Protein AF-A0ABD3TZC5-F1 (afdb_monomer)

Nearest PDB structures (foldseek):
  5cxl-assembly2_B  TM=4.821E-01  e=9.155E+00  Bordetella pertussis Tohama I
  3jx8-assembly2_D  TM=3.302E-01  e=1.690E+00  Parabacteroides distasonis ATCC 8503

Foldseek 3Di:
DDADADEDEDEDQEDEEE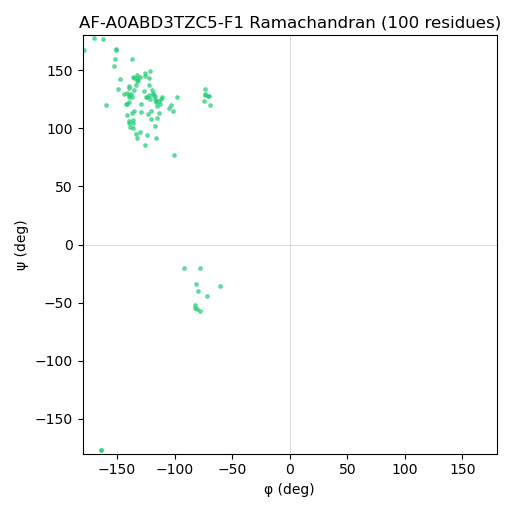DEHAHYAYEYEYQEYEYEYEYAYYHYEDEYQEYEYEYEYAYYAYDYEYAEYEYEYEYAHYAEEYEYPYYHYHYDYNYDHYDYDD

Mean predicted aligned error: 7.2 Å

Secondary structure (DSSP, 8-state):
-----EEEEEEEEEE---EE-SEEEEEEEEEEE---EE-SEEEEEEEEEEEE--EE-SEEEEEEEEEEEE--EE-SEEEEEEEESSEE--EE-SEEEEEEE-

Radius of gyration: 12.65 Å; Cα contacts (8 Å, |Δi|>4): 282; chains: 1; bounding box: 35×25×28 Å

Solvent-accessible surface area (backbone atoms only — not comparable to full-atom values): 5033 Å² total; per-residue (Å²): 132,87,69,50,79,45,78,46,78,50,77,42,70,61,51,75,54,79,48,75,37,40,38,37,41,38,39,40,45,26,50,33,41,42,38,44,38,40,33,41,36,38,40,38,39,39,40,31,49,34,44,41,36,42,38,37,30,43,37,38,42,38,40,40,41,31,51,32,44,39,36,42,39,38,31,45,39,38,40,39,40,37,39,45,83,40,79,48,65,58,73,49,62,82,42,81,49,79,46,79,50,125

Organism: Sinanodonta woodiana (NCBI:txid1069815)

Structure (mmCIF, N/CA/C/O backbone):
data_AF-A0ABD3TZC5-F1
#
_entry.id   AF-A0ABD3TZC5-F1
#
loop_
_atom_site.group_PDB
_atom_site.id
_atom_site.type_symbol
_atom_site.label_atom_id
_atom_site.label_alt_id
_atom_site.label_comp_id
_atom_site.label_asym_id
_atom_site.label_entity_id
_atom_site.label_seq_id
_atom_site.pdbx_PDB_ins_code
_atom_site.Cartn_x
_atom_site.Cartn_y
_atom_site.Cartn_z
_atom_site.occupancy
_atom_site.B_iso_or_equiv
_atom_site.auth_seq_id
_atom_site.auth_comp_id
_atom_site.auth_asym_id
_atom_site.auth_atom_id
_atom_site.pdbx_PDB_model_num
ATOM 1 N N . MET A 1 1 ? 24.035 4.205 -12.804 1.00 35.41 1 MET A N 1
ATOM 2 C CA . MET A 1 1 ? 22.812 3.703 -12.153 1.00 35.41 1 MET A CA 1
ATOM 3 C C . MET A 1 1 ? 23.188 3.415 -10.723 1.00 35.41 1 MET A C 1
ATOM 5 O O . MET A 1 1 ? 24.014 2.547 -10.498 1.00 35.41 1 MET A O 1
ATOM 9 N N . SER A 1 2 ? 22.725 4.238 -9.793 1.00 41.72 2 SER A N 1
ATOM 10 C CA . SER A 1 2 ? 22.987 4.056 -8.373 1.00 41.72 2 SER A CA 1
ATOM 11 C C . SER A 1 2 ? 21.740 3.415 -7.766 1.00 41.72 2 SER A C 1
ATOM 13 O O . SER A 1 2 ? 20.866 4.109 -7.255 1.00 41.72 2 SER A O 1
ATOM 15 N N . GLY A 1 3 ? 21.582 2.110 -7.988 1.00 51.53 3 GLY A N 1
ATOM 16 C CA . GLY A 1 3 ? 20.667 1.315 -7.179 1.00 51.53 3 GLY A CA 1
ATOM 17 C C . GLY A 1 3 ? 21.344 1.118 -5.833 1.00 51.53 3 GLY A C 1
ATOM 18 O O . GLY A 1 3 ? 22.504 0.713 -5.805 1.00 51.53 3 GLY A O 1
ATOM 19 N N . PHE A 1 4 ? 20.681 1.516 -4.758 1.00 67.31 4 PHE A N 1
ATOM 20 C CA . PHE A 1 4 ? 21.136 1.252 -3.402 1.00 67.31 4 PHE A CA 1
ATOM 21 C C . PHE A 1 4 ? 20.022 0.482 -2.716 1.00 67.31 4 PHE A C 1
ATOM 23 O O . PHE A 1 4 ? 18.858 0.874 -2.853 1.00 67.31 4 PHE A O 1
ATOM 30 N N . ASP A 1 5 ? 20.402 -0.543 -1.974 1.00 72.69 5 ASP A N 1
ATOM 31 C CA . ASP A 1 5 ? 19.505 -1.266 -1.087 1.00 72.69 5 ASP A CA 1
ATOM 32 C C . ASP A 1 5 ? 19.195 -0.338 0.085 1.00 72.69 5 ASP A C 1
ATOM 34 O O . ASP A 1 5 ? 20.100 0.262 0.683 1.00 72.69 5 ASP A O 1
ATOM 38 N N . LEU A 1 6 ? 17.910 -0.140 0.367 1.00 74.31 6 LEU A N 1
ATOM 39 C CA . LEU A 1 6 ? 17.479 0.750 1.436 1.00 74.31 6 LEU A CA 1
ATOM 40 C C . LEU A 1 6 ? 16.663 -0.026 2.459 1.00 74.31 6 LEU A C 1
ATOM 42 O O . LEU A 1 6 ? 15.493 -0.325 2.235 1.00 74.31 6 LEU A O 1
ATOM 46 N N . GLU A 1 7 ? 17.281 -0.230 3.618 1.00 81.38 7 GLU A N 1
ATOM 47 C CA . GLU A 1 7 ? 16.622 -0.729 4.816 1.00 81.38 7 GLU A CA 1
ATOM 48 C C . GLU A 1 7 ? 16.272 0.446 5.742 1.00 81.38 7 GLU A C 1
ATOM 50 O O . GLU A 1 7 ? 17.126 1.277 6.082 1.00 81.38 7 GLU A O 1
ATOM 55 N N . LEU A 1 8 ? 15.009 0.564 6.157 1.00 75.69 8 LEU A N 1
ATOM 56 C CA . LEU A 1 8 ? 14.596 1.627 7.077 1.00 75.69 8 LEU A CA 1
ATOM 57 C C . LEU A 1 8 ? 13.531 1.164 8.068 1.00 75.69 8 LEU A C 1
ATOM 59 O O . LEU A 1 8 ? 12.448 0.718 7.693 1.00 75.69 8 LEU A O 1
ATOM 63 N N . THR A 1 9 ? 13.782 1.436 9.348 1.00 80.31 9 THR A N 1
ATOM 64 C CA . THR A 1 9 ? 12.773 1.332 10.406 1.00 80.31 9 THR A CA 1
ATOM 65 C C . THR A 1 9 ? 12.416 2.719 10.931 1.00 80.31 9 THR A C 1
ATOM 67 O O . THR A 1 9 ? 13.293 3.488 11.326 1.00 80.31 9 THR A O 1
ATOM 70 N N . TYR A 1 10 ? 11.125 3.063 10.955 1.00 69.56 10 TYR A N 1
ATOM 71 C CA . TYR A 1 10 ? 10.656 4.367 11.439 1.00 69.56 10 TYR A CA 1
ATOM 72 C C . TYR A 1 10 ? 9.462 4.256 12.388 1.00 69.56 10 TYR A C 1
ATOM 74 O O . TYR A 1 10 ? 8.476 3.573 12.106 1.00 69.56 10 TYR A O 1
ATOM 82 N N . TRP A 1 11 ? 9.511 5.041 13.469 1.00 75.31 11 TRP A N 1
ATOM 83 C CA . TRP A 1 11 ? 8.404 5.228 14.407 1.00 75.31 11 TRP A CA 1
ATOM 84 C C . TRP A 1 11 ? 8.018 6.704 14.469 1.00 75.31 11 TRP A C 1
ATOM 86 O O . TRP A 1 11 ? 8.786 7.541 14.945 1.00 75.31 11 TRP A O 1
ATOM 96 N N . ASN A 1 12 ? 6.805 7.057 14.037 1.00 68.12 12 ASN A N 1
ATOM 97 C CA . ASN A 1 12 ? 6.305 8.425 14.185 1.00 68.12 12 ASN A CA 1
ATOM 98 C C . ASN A 1 12 ? 4.772 8.475 14.292 1.00 68.12 12 ASN A C 1
ATOM 100 O O . ASN A 1 12 ? 4.057 7.580 13.861 1.00 68.12 12 ASN A O 1
ATOM 104 N N . LYS A 1 13 ? 4.203 9.559 14.830 1.00 66.94 13 LYS A N 1
ATOM 105 C CA . LYS A 1 13 ? 2.744 9.768 14.807 1.00 66.94 13 LYS A CA 1
ATOM 106 C C . LYS A 1 13 ? 2.200 9.833 13.374 1.00 66.94 13 LYS A C 1
ATOM 108 O O . LYS A 1 13 ? 1.094 9.348 13.139 1.00 66.94 13 LYS A O 1
ATOM 113 N N . SER A 1 14 ? 2.959 10.416 12.448 1.00 68.31 14 SER A N 1
ATOM 114 C CA . SER A 1 14 ? 2.623 10.501 11.025 1.00 68.31 14 SER A CA 1
ATOM 115 C C . SER A 1 14 ? 3.894 10.455 10.181 1.00 68.31 14 SER A C 1
ATOM 117 O O . SER A 1 14 ? 4.894 11.053 10.577 1.00 68.31 14 SER A O 1
ATOM 119 N N . SER A 1 15 ? 3.861 9.787 9.027 1.00 68.00 15 SER A N 1
ATOM 120 C CA . SER A 1 15 ? 4.978 9.776 8.072 1.00 68.00 15 SER A CA 1
ATOM 121 C C . SER A 1 15 ? 4.526 10.112 6.651 1.00 68.00 15 SER A C 1
ATOM 123 O O . SER A 1 15 ? 3.434 9.730 6.212 1.00 68.00 15 SER A O 1
ATOM 125 N N . ARG A 1 16 ? 5.393 10.828 5.926 1.00 75.25 16 ARG A N 1
ATOM 126 C CA . ARG A 1 16 ? 5.300 11.016 4.479 1.00 75.25 16 ARG A CA 1
ATOM 127 C C . ARG A 1 16 ? 6.692 10.935 3.872 1.00 75.25 16 ARG A C 1
ATOM 129 O O . ARG A 1 16 ? 7.468 11.876 4.002 1.00 75.25 16 ARG A O 1
ATOM 136 N N . THR A 1 17 ? 6.964 9.833 3.192 1.00 68.12 17 THR A N 1
ATOM 137 C CA . THR A 1 17 ? 8.301 9.518 2.686 1.00 68.12 17 THR A CA 1
ATOM 138 C C . THR A 1 17 ? 8.161 8.942 1.281 1.00 68.12 17 THR A C 1
ATOM 140 O O . THR A 1 17 ? 7.714 7.812 1.141 1.00 68.12 17 THR A O 1
ATOM 143 N N . PRO A 1 18 ? 8.410 9.715 0.215 1.00 75.69 18 PRO A N 1
ATOM 144 C CA . PRO A 1 18 ? 8.540 9.138 -1.115 1.00 75.69 18 PRO A CA 1
ATOM 145 C C . PRO A 1 18 ? 9.881 8.405 -1.218 1.00 75.69 18 PRO A C 1
ATOM 147 O O . PRO A 1 18 ? 10.899 8.953 -0.794 1.00 75.69 18 PRO A O 1
ATOM 150 N N . MET A 1 19 ? 9.881 7.189 -1.759 1.00 76.38 19 MET A N 1
ATOM 151 C CA . MET A 1 19 ? 11.094 6.381 -1.920 1.00 76.38 19 MET A CA 1
ATOM 152 C C . MET A 1 19 ? 11.145 5.725 -3.294 1.00 76.38 19 MET A C 1
ATOM 154 O O . MET A 1 19 ? 10.114 5.319 -3.834 1.00 76.38 19 MET A O 1
ATOM 158 N N . SER A 1 20 ? 12.359 5.637 -3.835 1.00 77.19 20 SER A N 1
ATOM 159 C CA . SER A 1 20 ? 12.655 4.949 -5.086 1.00 77.19 20 SER A CA 1
ATOM 160 C C . SER A 1 20 ? 13.987 4.213 -4.984 1.00 77.19 20 SER A C 1
ATOM 162 O O . SER A 1 20 ? 14.972 4.841 -4.590 1.00 77.19 20 SER A O 1
ATOM 164 N N . GLY A 1 21 ? 14.028 2.937 -5.357 1.00 73.12 21 GLY A N 1
ATOM 165 C CA . GLY A 1 21 ? 15.218 2.084 -5.251 1.00 73.12 21 GLY A CA 1
ATOM 166 C C . GLY A 1 21 ? 15.109 0.840 -6.130 1.00 73.12 21 GLY A C 1
ATOM 167 O O . GLY A 1 21 ? 14.093 0.668 -6.797 1.00 73.12 21 GLY A O 1
ATOM 168 N N . PHE A 1 22 ? 16.159 0.019 -6.168 1.00 74.00 22 PHE A N 1
ATOM 169 C CA . PHE A 1 22 ? 16.046 -1.334 -6.726 1.00 74.00 22 PHE A CA 1
ATOM 170 C C . PHE A 1 22 ? 15.383 -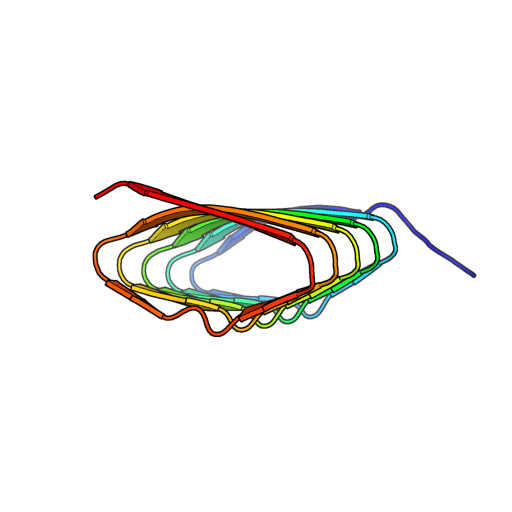2.224 -5.682 1.00 74.00 22 PHE A C 1
ATOM 172 O O . PHE A 1 22 ? 14.259 -2.643 -5.934 1.00 74.00 22 PHE A O 1
ATOM 179 N N . ASP A 1 23 ? 15.986 -2.290 -4.490 1.00 80.62 23 ASP A N 1
ATOM 180 C CA . ASP A 1 23 ? 15.523 -3.139 -3.394 1.00 80.62 23 ASP A CA 1
ATOM 181 C C . ASP A 1 23 ? 15.204 -2.276 -2.162 1.00 80.62 23 ASP A C 1
ATOM 183 O O . ASP A 1 23 ? 16.011 -1.448 -1.712 1.00 80.62 23 ASP A O 1
ATOM 187 N N . LEU A 1 24 ? 13.981 -2.402 -1.648 1.00 79.31 24 LEU A N 1
ATOM 188 C CA . LEU A 1 24 ? 13.461 -1.601 -0.539 1.00 79.31 24 LEU A CA 1
ATOM 189 C C . LEU A 1 24 ? 12.872 -2.505 0.539 1.00 79.31 24 LEU A C 1
ATOM 191 O O . LEU A 1 24 ? 11.806 -3.074 0.330 1.00 79.31 24 LEU A O 1
ATOM 195 N N . GLU A 1 25 ? 13.495 -2.529 1.717 1.00 83.75 25 GLU A N 1
ATOM 196 C CA . GLU A 1 25 ? 12.976 -3.225 2.898 1.00 83.75 25 GLU A CA 1
ATOM 197 C C . GLU A 1 25 ? 12.605 -2.200 3.978 1.00 83.75 25 GLU A C 1
ATOM 199 O O . GLU A 1 25 ? 13.452 -1.466 4.498 1.00 83.75 25 GLU A O 1
ATOM 204 N N . LEU A 1 26 ? 11.314 -2.059 4.298 1.00 77.50 26 LEU A N 1
ATOM 205 C CA . LEU A 1 26 ? 10.881 -1.002 5.218 1.00 77.50 26 LEU A CA 1
ATOM 206 C C . LEU A 1 26 ? 9.877 -1.480 6.258 1.00 77.50 26 LEU A C 1
ATOM 208 O O . LEU A 1 26 ? 8.823 -2.037 5.949 1.00 77.50 26 LEU A O 1
ATOM 212 N N . THR A 1 27 ? 10.149 -1.100 7.507 1.00 81.94 27 THR A N 1
ATOM 213 C CA . THR A 1 27 ? 9.256 -1.320 8.644 1.00 81.94 27 THR A CA 1
ATOM 214 C C . THR A 1 27 ? 8.770 0.007 9.225 1.00 81.94 27 THR A C 1
ATOM 216 O O . THR A 1 27 ? 9.548 0.866 9.650 1.00 81.94 27 THR A O 1
ATOM 219 N N . TYR A 1 28 ? 7.451 0.187 9.294 1.00 73.00 28 TYR A N 1
ATOM 220 C CA . TYR A 1 28 ? 6.834 1.418 9.791 1.00 73.00 28 TYR A CA 1
ATOM 221 C C . TYR A 1 28 ? 5.827 1.178 10.907 1.00 73.00 28 TYR A C 1
ATOM 223 O O . TYR A 1 28 ? 4.874 0.414 10.749 1.00 73.00 28 TYR A O 1
ATOM 231 N N . TRP A 1 29 ? 5.947 1.966 11.980 1.00 77.19 29 TRP A N 1
ATOM 232 C CA . TRP A 1 29 ? 5.003 1.956 13.097 1.00 77.19 29 TRP A CA 1
ATOM 233 C C . TRP A 1 29 ? 4.409 3.339 13.376 1.00 77.19 29 TRP A C 1
ATOM 235 O O . TRP A 1 29 ? 4.977 4.145 14.120 1.00 77.19 29 TRP A O 1
ATOM 245 N N . ASN A 1 30 ? 3.234 3.632 12.804 1.00 69.69 30 ASN A N 1
ATOM 246 C CA . ASN A 1 30 ? 2.670 4.988 12.819 1.00 69.69 30 ASN A CA 1
ATOM 247 C C . ASN A 1 30 ? 1.166 5.019 13.121 1.00 69.69 30 ASN A C 1
ATOM 249 O O . ASN A 1 30 ? 0.462 4.047 12.902 1.00 69.69 30 ASN A O 1
ATOM 253 N N . LYS A 1 31 ? 0.590 6.149 13.568 1.00 69.25 31 LYS A N 1
ATOM 254 C CA . LYS A 1 31 ? -0.892 6.251 13.617 1.00 69.25 31 LYS A CA 1
ATOM 255 C C . LYS A 1 31 ? -1.482 6.365 12.211 1.00 69.25 31 LYS A C 1
ATOM 257 O O . LYS A 1 31 ? -2.460 5.675 11.923 1.00 69.25 31 LYS A O 1
ATOM 262 N N . SER A 1 32 ? -0.864 7.193 11.371 1.00 70.31 32 SER A N 1
ATOM 263 C CA . SER A 1 32 ? -1.196 7.341 9.954 1.00 70.31 32 SER A CA 1
ATOM 264 C C . SER A 1 32 ? 0.065 7.373 9.094 1.00 70.31 32 SER A C 1
ATOM 266 O O . S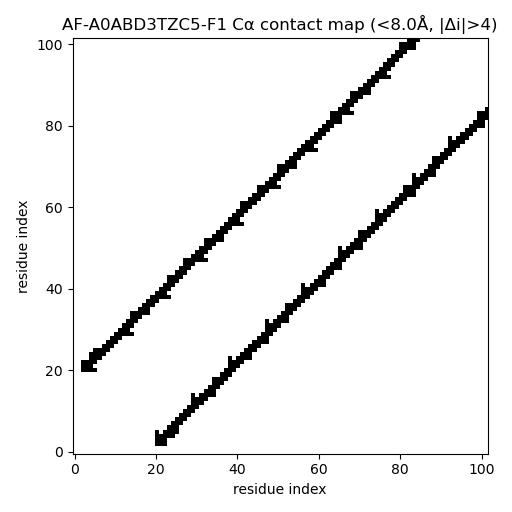ER A 1 32 ? 1.063 7.965 9.501 1.00 70.31 32 SER A O 1
ATOM 268 N N . SER A 1 33 ? 0.027 6.790 7.896 1.00 70.31 33 SER A N 1
ATOM 269 C CA . SER A 1 33 ? 1.123 6.898 6.921 1.00 70.31 33 SER A CA 1
ATOM 270 C C . SER A 1 33 ? 0.621 7.239 5.520 1.00 70.31 33 SER A C 1
ATOM 272 O O . SER A 1 33 ? -0.466 6.818 5.106 1.00 70.31 33 SER A O 1
ATOM 274 N N . ARG A 1 34 ? 1.430 8.013 4.785 1.00 77.12 34 ARG A N 1
ATOM 275 C CA . ARG A 1 34 ? 1.272 8.203 3.341 1.00 77.12 34 ARG A CA 1
ATOM 276 C C . ARG A 1 34 ? 2.617 8.125 2.628 1.00 77.12 34 ARG A C 1
ATOM 278 O O . ARG A 1 34 ? 3.343 9.114 2.574 1.00 77.12 34 ARG A O 1
ATOM 285 N N . THR A 1 35 ? 2.901 6.982 2.025 1.00 72.00 35 THR A N 1
ATOM 286 C CA . THR A 1 35 ? 4.244 6.633 1.542 1.00 72.00 35 THR A CA 1
ATOM 287 C C . THR A 1 35 ? 4.147 6.154 0.089 1.00 72.00 35 THR A C 1
ATOM 289 O O . THR A 1 35 ? 3.731 5.030 -0.146 1.00 72.00 35 THR A O 1
ATOM 292 N N . PRO A 1 36 ? 4.388 7.009 -0.918 1.00 78.06 36 PRO A N 1
ATOM 293 C CA . PRO A 1 36 ? 4.507 6.560 -2.304 1.00 78.06 36 PRO A CA 1
ATOM 294 C C . PRO A 1 36 ? 5.845 5.846 -2.503 1.00 78.06 36 PRO A C 1
ATOM 296 O O . PRO A 1 36 ? 6.877 6.411 -2.141 1.00 78.06 36 PRO A O 1
ATOM 299 N N . MET A 1 37 ? 5.831 4.645 -3.072 1.00 79.00 37 MET A N 1
ATOM 300 C CA . MET A 1 37 ? 7.040 3.843 -3.275 1.00 79.00 37 MET A CA 1
ATOM 301 C C . MET A 1 37 ? 7.094 3.286 -4.689 1.00 79.00 37 MET A C 1
ATOM 303 O O . MET A 1 37 ? 6.066 2.875 -5.230 1.00 79.00 37 MET A O 1
ATOM 307 N N . SER A 1 38 ? 8.291 3.273 -5.269 1.00 79.50 38 SER A N 1
ATOM 308 C CA . SER A 1 38 ? 8.547 2.655 -6.567 1.00 79.50 38 SER A CA 1
ATOM 309 C C . SER A 1 38 ? 9.876 1.905 -6.567 1.00 79.50 38 SER A C 1
ATOM 311 O O . SER A 1 38 ? 10.886 2.518 -6.230 1.00 79.50 38 SER A O 1
ATOM 313 N N . GLY A 1 39 ? 9.912 0.645 -6.985 1.00 76.38 39 GLY A N 1
ATOM 314 C CA . GLY A 1 39 ? 11.164 -0.114 -7.046 1.00 76.38 39 GLY A CA 1
ATOM 315 C C . GLY A 1 39 ? 11.077 -1.374 -7.889 1.00 76.38 39 GLY A C 1
ATOM 316 O O . GLY A 1 39 ? 10.054 -1.583 -8.530 1.00 76.38 39 GLY A O 1
ATOM 317 N N . PHE A 1 40 ? 12.151 -2.158 -7.948 1.00 77.25 40 PHE A N 1
ATOM 318 C CA . PHE A 1 40 ? 12.103 -3.488 -8.557 1.00 77.25 40 PHE A CA 1
ATOM 319 C C . PHE A 1 40 ? 11.522 -4.465 -7.538 1.00 77.25 40 PHE A C 1
ATOM 321 O O . PHE A 1 40 ? 10.431 -4.973 -7.791 1.00 77.25 40 PHE A O 1
ATOM 328 N N . ASP A 1 41 ? 12.141 -4.528 -6.358 1.00 82.75 41 ASP A N 1
ATOM 329 C CA . ASP A 1 41 ? 11.774 -5.429 -5.271 1.00 82.75 41 ASP A CA 1
ATOM 330 C C . ASP A 1 41 ? 11.448 -4.609 -4.012 1.00 82.75 41 ASP A C 1
ATOM 332 O O . ASP A 1 41 ? 12.178 -3.699 -3.599 1.00 82.75 41 ASP A O 1
ATOM 336 N N . LEU A 1 42 ? 10.286 -4.868 -3.419 1.00 81.06 42 LEU A N 1
ATOM 337 C CA . LEU A 1 42 ? 9.767 -4.108 -2.283 1.00 81.06 42 LEU A CA 1
ATOM 338 C C . LEU A 1 42 ? 9.217 -5.059 -1.218 1.00 81.06 42 LEU A C 1
ATOM 340 O O . LEU A 1 42 ? 8.172 -5.670 -1.431 1.00 81.06 42 LEU A O 1
ATOM 344 N N . GLU A 1 43 ? 9.848 -5.080 -0.046 1.00 84.69 43 GLU A N 1
ATOM 345 C CA . GLU A 1 43 ? 9.383 -5.803 1.139 1.00 84.69 43 GLU A CA 1
ATOM 346 C C . GLU A 1 43 ? 8.991 -4.825 2.253 1.00 84.69 43 GLU A C 1
ATOM 348 O O . GLU A 1 43 ? 9.744 -3.935 2.666 1.00 84.69 43 GLU A O 1
ATOM 353 N N . LEU A 1 44 ? 7.745 -4.921 2.719 1.00 78.56 44 LEU A N 1
ATOM 354 C CA . LEU A 1 44 ? 7.139 -3.853 3.508 1.00 78.56 44 LEU A CA 1
ATOM 355 C C . LEU A 1 44 ? 6.270 -4.356 4.649 1.00 78.56 44 LEU A C 1
ATOM 357 O O . LEU A 1 44 ? 5.201 -4.931 4.442 1.00 78.56 44 LEU A O 1
ATOM 361 N N . THR A 1 45 ? 6.639 -3.959 5.865 1.00 83.62 45 THR A N 1
ATOM 362 C CA . THR A 1 45 ? 5.849 -4.212 7.071 1.00 83.62 45 THR A CA 1
ATOM 363 C C . THR A 1 45 ? 5.298 -2.913 7.655 1.00 83.62 45 THR A C 1
ATOM 365 O O . THR A 1 45 ? 6.025 -1.996 8.043 1.00 83.62 45 THR A O 1
ATOM 368 N N . TYR A 1 46 ? 3.973 -2.823 7.767 1.00 75.38 46 TYR A N 1
ATOM 369 C CA . TYR A 1 46 ? 3.287 -1.649 8.302 1.00 75.38 46 TYR A CA 1
ATOM 370 C C . TYR A 1 46 ? 2.380 -1.984 9.472 1.00 75.38 46 TYR A C 1
ATOM 372 O O . TYR A 1 46 ? 1.411 -2.728 9.334 1.00 75.38 46 TYR A O 1
ATOM 380 N N . TRP A 1 47 ? 2.576 -1.265 10.574 1.00 76.81 47 TRP A N 1
ATOM 381 C CA . TRP A 1 47 ? 1.647 -1.239 11.693 1.00 76.81 47 TRP A CA 1
ATOM 382 C C . TRP A 1 47 ? 1.053 0.159 11.859 1.00 76.81 47 TRP A C 1
ATOM 384 O O . TRP A 1 47 ? 1.741 1.107 12.254 1.00 76.81 47 TRP A O 1
ATOM 394 N N . ASN A 1 48 ? -0.235 0.333 11.544 1.00 70.56 48 ASN A N 1
ATOM 395 C CA . ASN A 1 48 ? -0.887 1.636 11.698 1.00 70.56 48 ASN A CA 1
ATOM 396 C C . ASN A 1 48 ? -2.389 1.596 11.977 1.00 70.56 48 ASN A C 1
ATOM 398 O O . ASN A 1 48 ? -3.036 0.566 11.905 1.00 70.56 48 ASN A O 1
ATOM 402 N N . LYS A 1 49 ? -2.994 2.731 12.362 1.00 69.12 49 LYS A N 1
ATOM 403 C CA . LYS A 1 49 ? -4.467 2.811 12.436 1.00 69.12 49 LYS A CA 1
ATOM 404 C C . LYS A 1 49 ? -5.064 3.027 11.050 1.00 69.12 49 LYS A C 1
ATOM 406 O O . LYS A 1 49 ? -6.093 2.426 10.745 1.00 69.12 49 LYS A O 1
ATOM 411 N N . SER A 1 50 ? -4.419 3.866 10.242 1.00 69.75 50 SER A N 1
ATOM 412 C CA . SER A 1 50 ? -4.813 4.140 8.863 1.00 69.75 50 SER A CA 1
ATOM 413 C C . SER A 1 50 ? -3.604 4.250 7.934 1.00 69.75 50 SER A C 1
ATOM 415 O O . SER A 1 50 ? -2.645 4.945 8.266 1.00 69.75 50 SER A O 1
AT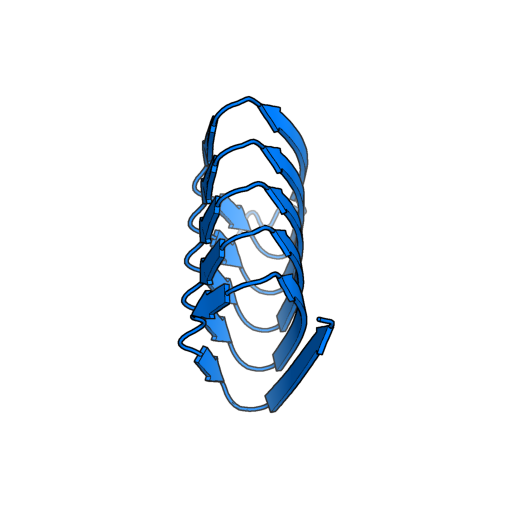OM 417 N N . SER A 1 51 ? -3.666 3.645 6.747 1.00 69.88 51 SER A N 1
ATOM 418 C CA . SER A 1 51 ? -2.622 3.787 5.720 1.00 69.88 51 SER A CA 1
ATOM 419 C C . SER A 1 51 ? -3.176 4.247 4.377 1.00 69.88 51 SER A C 1
ATOM 421 O O . SER A 1 51 ? -4.284 3.874 3.978 1.00 69.88 51 SER A O 1
ATOM 423 N N . ARG A 1 52 ? -2.387 5.054 3.657 1.00 76.69 52 ARG A N 1
ATOM 424 C CA . ARG A 1 52 ? -2.581 5.270 2.221 1.00 76.69 52 ARG A CA 1
ATOM 425 C C . ARG A 1 52 ? -1.260 5.224 1.469 1.00 76.69 52 ARG A C 1
ATOM 427 O O . ARG A 1 52 ? -0.529 6.212 1.451 1.00 76.69 52 ARG A O 1
ATOM 434 N N . THR A 1 53 ? -1.009 4.130 0.773 1.00 72.81 53 THR A N 1
ATOM 435 C CA . THR A 1 53 ? 0.339 3.804 0.300 1.00 72.81 53 THR A CA 1
ATOM 436 C C . THR A 1 53 ? 0.271 3.370 -1.168 1.00 72.81 53 THR A C 1
ATOM 438 O O . THR A 1 53 ? -0.109 2.241 -1.445 1.00 72.81 53 THR A O 1
ATOM 441 N N . PRO A 1 54 ? 0.488 4.278 -2.136 1.00 78.62 54 PRO A N 1
ATOM 442 C CA . PRO A 1 54 ? 0.612 3.903 -3.543 1.00 78.62 54 PRO A CA 1
ATOM 443 C C . PRO A 1 54 ? 1.957 3.220 -3.780 1.00 78.62 54 PRO A C 1
ATOM 445 O O . PRO A 1 54 ? 2.983 3.787 -3.404 1.00 78.62 54 PRO A O 1
ATOM 448 N N . MET A 1 55 ? 1.946 2.044 -4.396 1.00 78.81 55 MET A N 1
ATOM 449 C CA . MET A 1 55 ? 3.151 1.250 -4.636 1.00 78.81 55 MET A CA 1
ATOM 450 C C . MET A 1 55 ? 3.204 0.772 -6.079 1.00 78.81 55 MET A C 1
ATOM 452 O O . MET A 1 55 ? 2.174 0.406 -6.648 1.00 78.81 55 MET A O 1
ATOM 456 N N . SER A 1 56 ? 4.403 0.773 -6.651 1.00 79.25 56 SER A N 1
ATOM 457 C CA . SER A 1 56 ? 4.662 0.198 -7.966 1.00 79.25 56 SER A CA 1
ATOM 458 C C . SER A 1 56 ? 5.989 -0.554 -7.979 1.00 79.25 56 SER A C 1
ATOM 460 O O . SER A 1 56 ? 7.005 0.060 -7.655 1.00 79.25 56 SER A O 1
ATOM 462 N N . GLY A 1 57 ? 6.008 -1.814 -8.399 1.00 77.25 57 GLY A N 1
ATOM 463 C CA . GLY A 1 57 ? 7.264 -2.543 -8.580 1.00 77.25 57 GLY A CA 1
ATOM 464 C C . GLY A 1 57 ? 7.143 -3.806 -9.412 1.00 77.25 57 GLY A C 1
ATOM 465 O O . GLY A 1 57 ? 6.081 -4.035 -9.981 1.00 77.25 57 GLY A O 1
ATOM 466 N N . PHE A 1 58 ? 8.228 -4.561 -9.561 1.00 77.56 58 PHE A N 1
ATOM 467 C CA . PHE A 1 58 ? 8.199 -5.853 -10.245 1.00 77.56 58 PHE A CA 1
ATOM 46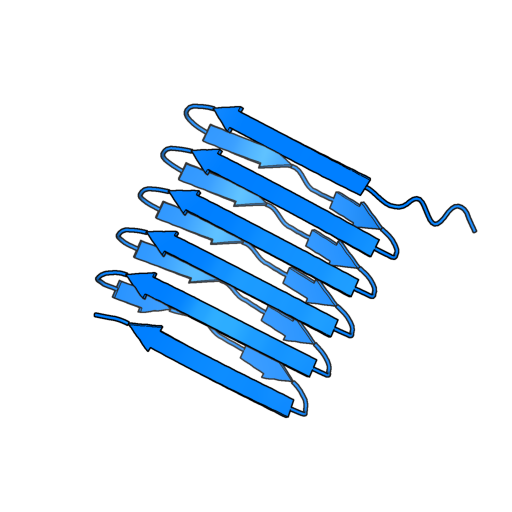8 C C . PHE A 1 58 ? 7.708 -6.921 -9.266 1.00 77.56 58 PHE A C 1
ATOM 470 O O . PHE A 1 58 ? 6.637 -7.479 -9.513 1.00 77.56 58 PHE A O 1
ATOM 477 N N . ASP A 1 59 ? 8.378 -7.012 -8.114 1.00 82.75 59 ASP A N 1
ATOM 478 C CA . ASP A 1 59 ? 8.078 -7.940 -7.028 1.00 82.75 59 ASP A CA 1
ATOM 479 C C . ASP A 1 59 ? 7.723 -7.152 -5.758 1.00 82.75 59 ASP A C 1
ATOM 481 O O . ASP A 1 59 ? 8.410 -6.206 -5.351 1.00 82.75 59 ASP A O 1
ATOM 485 N N . LEU A 1 60 ? 6.583 -7.483 -5.152 1.00 80.50 60 LEU A N 1
ATOM 486 C CA . LEU A 1 60 ? 6.044 -6.736 -4.021 1.00 80.50 60 LEU A CA 1
ATOM 487 C C . LEU A 1 60 ? 5.521 -7.677 -2.931 1.00 80.50 60 LEU A C 1
ATOM 489 O O . LEU A 1 60 ? 4.474 -8.298 -3.107 1.00 80.50 60 LEU A O 1
ATOM 493 N N . GLU A 1 61 ? 6.179 -7.677 -1.771 1.00 84.12 61 GLU A N 1
ATOM 494 C CA . GLU A 1 61 ? 5.745 -8.392 -0.570 1.00 84.12 61 GLU A CA 1
ATOM 495 C C . GLU A 1 61 ? 5.327 -7.412 0.535 1.00 84.12 61 GLU A C 1
ATOM 497 O O . GLU A 1 61 ? 6.062 -6.500 0.928 1.00 84.12 61 GLU A O 1
ATOM 502 N N . LEU A 1 62 ? 4.103 -7.567 1.048 1.00 77.81 62 LEU A N 1
ATOM 503 C CA . LEU A 1 62 ? 3.527 -6.633 2.016 1.00 77.81 62 LEU A CA 1
ATOM 504 C C . LEU A 1 62 ? 2.783 -7.313 3.149 1.00 77.81 62 LEU A C 1
ATOM 506 O O . LEU A 1 62 ? 1.795 -8.019 2.947 1.00 77.81 62 LEU A O 1
ATOM 510 N N . THR A 1 63 ? 3.139 -6.898 4.361 1.00 83.44 63 THR A N 1
ATOM 511 C CA . THR A 1 63 ? 2.415 -7.215 5.586 1.00 83.44 63 THR A CA 1
ATOM 512 C C . THR A 1 63 ? 1.831 -5.948 6.207 1.00 83.44 63 THR A C 1
ATOM 514 O O . THR A 1 63 ? 2.540 -5.016 6.596 1.00 83.44 63 THR A O 1
ATOM 517 N N . TYR A 1 64 ? 0.505 -5.902 6.340 1.00 74.81 64 TYR A N 1
ATOM 518 C CA . TYR A 1 64 ? -0.209 -4.791 6.969 1.00 74.81 64 TYR A CA 1
ATOM 519 C C . TYR A 1 64 ? -0.984 -5.219 8.202 1.00 74.81 64 TYR A C 1
ATOM 521 O O . TYR A 1 64 ? -1.868 -6.065 8.131 1.00 74.81 64 TYR A O 1
ATOM 529 N N . TRP A 1 65 ? -0.788 -4.479 9.288 1.00 76.88 65 TRP A N 1
ATOM 530 C CA . TRP A 1 65 ? -1.627 -4.539 10.474 1.00 76.88 65 TRP A CA 1
ATOM 531 C C . TRP A 1 65 ? -2.315 -3.194 10.707 1.00 76.88 65 TRP A C 1
ATOM 533 O O . TRP A 1 65 ? -1.693 -2.241 11.195 1.00 76.88 65 TRP A O 1
ATOM 543 N N . ASN A 1 66 ? -3.601 -3.071 1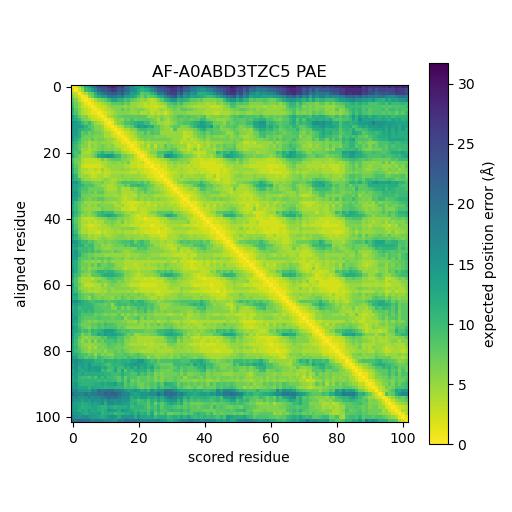0.348 1.00 69.06 66 ASN A N 1
ATOM 544 C CA . ASN A 1 66 ? -4.321 -1.811 10.543 1.00 69.06 66 ASN A CA 1
ATOM 545 C C . ASN A 1 66 ? -5.827 -1.889 10.772 1.00 69.06 66 ASN A C 1
ATOM 547 O O . ASN A 1 66 ? -6.464 -2.914 10.621 1.00 69.06 66 ASN A O 1
ATOM 551 N N . LYS A 1 67 ? -6.442 -0.777 11.201 1.00 68.00 67 LYS A N 1
ATOM 552 C CA . LYS A 1 67 ? -7.914 -0.703 11.273 1.00 68.00 67 LYS A CA 1
ATOM 553 C C . LYS A 1 67 ? -8.532 -0.395 9.914 1.00 68.00 67 LYS A C 1
ATOM 555 O O . LYS A 1 67 ? -9.643 -0.847 9.645 1.00 68.00 67 LYS A O 1
ATOM 560 N N . SER A 1 68 ? -7.849 0.403 9.094 1.00 68.00 68 SER A N 1
ATOM 561 C CA . SER A 1 68 ? -8.295 0.742 7.743 1.00 68.00 68 SER A CA 1
ATOM 562 C C . SER A 1 68 ? -7.117 0.984 6.803 1.00 68.00 68 SER A C 1
ATOM 564 O O . SER A 1 68 ? -6.221 1.754 7.144 1.00 68.00 68 SER A O 1
ATOM 566 N N . SER A 1 69 ? -7.143 0.412 5.600 1.00 68.31 69 SER A N 1
ATOM 567 C CA . SER A 1 69 ? -6.111 0.635 4.577 1.00 68.31 69 SER A CA 1
ATOM 568 C C . SER A 1 69 ? -6.705 1.104 3.251 1.00 68.31 69 SER A C 1
ATOM 570 O O . SER A 1 69 ? -7.814 0.721 2.867 1.00 68.31 69 SER A O 1
ATOM 572 N N . ARG A 1 70 ? -5.949 1.933 2.522 1.00 75.31 70 ARG A N 1
ATOM 573 C CA . ARG A 1 70 ? -6.181 2.151 1.093 1.00 75.31 70 ARG A CA 1
ATOM 574 C C . ARG A 1 70 ? -4.876 2.138 0.316 1.00 75.31 70 ARG A C 1
ATOM 576 O O . ARG A 1 70 ? -4.139 3.124 0.323 1.00 75.31 70 ARG A O 1
ATOM 583 N N . THR A 1 71 ? -4.654 1.077 -0.437 1.00 71.38 71 THR A N 1
ATOM 584 C CA . THR A 1 71 ? -3.322 0.775 -0.962 1.00 71.38 71 THR A CA 1
ATOM 585 C C . THR A 1 71 ? -3.431 0.440 -2.447 1.00 71.38 71 THR A C 1
ATOM 587 O O . THR A 1 71 ? -3.769 -0.689 -2.790 1.00 71.38 71 THR A O 1
ATOM 590 N N . PRO A 1 72 ? -3.290 1.435 -3.343 1.00 77.75 72 PRO A N 1
ATOM 591 C CA . PRO A 1 72 ? -3.189 1.185 -4.775 1.00 77.75 72 PRO A CA 1
ATOM 592 C C . PRO A 1 72 ? -1.848 0.535 -5.087 1.00 77.75 72 PRO A C 1
ATOM 594 O O . PRO A 1 72 ? -0.819 1.083 -4.691 1.00 77.75 72 PRO A O 1
ATOM 597 N N . MET A 1 73 ? -1.869 -0.587 -5.793 1.00 76.38 73 MET A N 1
ATOM 598 C CA . MET A 1 73 ? -0.661 -1.339 -6.114 1.00 76.38 73 MET A CA 1
ATOM 599 C C . MET A 1 73 ? -0.626 -1.716 -7.588 1.00 76.38 73 MET A C 1
ATOM 601 O O . MET A 1 73 ? -1.661 -2.050 -8.171 1.00 76.38 73 MET A O 1
ATOM 605 N N . SER A 1 74 ? 0.568 -1.686 -8.167 1.00 76.56 74 SER A N 1
ATOM 606 C CA . SER A 1 74 ? 0.830 -2.215 -9.501 1.00 76.56 74 SER A CA 1
ATOM 607 C C . SER A 1 74 ? 2.143 -2.992 -9.525 1.00 76.56 74 SER A C 1
ATOM 609 O O . SER A 1 74 ? 3.165 -2.413 -9.160 1.00 76.56 74 SER A O 1
ATOM 611 N N . GLY A 1 75 ? 2.132 -4.238 -9.990 1.00 72.69 75 GLY A N 1
ATOM 612 C CA . GLY A 1 75 ? 3.363 -5.011 -10.173 1.00 72.69 75 GLY A CA 1
ATOM 613 C C . GLY A 1 75 ? 3.175 -6.318 -10.922 1.00 72.69 75 GLY A C 1
ATOM 614 O O . GLY A 1 75 ? 2.059 -6.597 -11.346 1.00 72.69 75 GLY A O 1
ATOM 615 N N . PHE A 1 76 ? 4.253 -7.062 -11.166 1.00 72.56 76 PHE A N 1
ATOM 616 C CA . PHE A 1 76 ? 4.170 -8.356 -11.847 1.00 72.56 76 PHE A CA 1
ATOM 617 C C . PHE A 1 76 ? 3.789 -9.452 -10.856 1.00 72.56 76 PHE A C 1
ATOM 619 O O . PHE A 1 76 ? 2.746 -10.071 -11.077 1.00 72.56 76 PHE A O 1
ATOM 626 N N . ASP A 1 77 ? 4.528 -9.549 -9.747 1.00 80.44 77 ASP A N 1
ATOM 627 C CA . ASP A 1 77 ? 4.316 -10.516 -8.673 1.00 80.44 77 ASP A CA 1
ATOM 628 C C . ASP A 1 77 ? 3.979 -9.794 -7.357 1.00 80.44 77 ASP A C 1
ATOM 630 O O . ASP A 1 77 ? 4.674 -8.877 -6.908 1.00 80.44 77 ASP A O 1
ATOM 634 N N . LEU A 1 78 ? 2.844 -10.160 -6.755 1.00 75.81 78 LEU A N 1
ATOM 635 C CA . LEU A 1 78 ? 2.317 -9.535 -5.541 1.00 75.81 78 LEU A CA 1
ATOM 636 C C . LEU A 1 78 ? 1.969 -10.579 -4.478 1.00 75.81 78 LEU A C 1
ATOM 638 O O . LEU A 1 78 ? 1.043 -11.372 -4.674 1.00 75.81 78 LEU 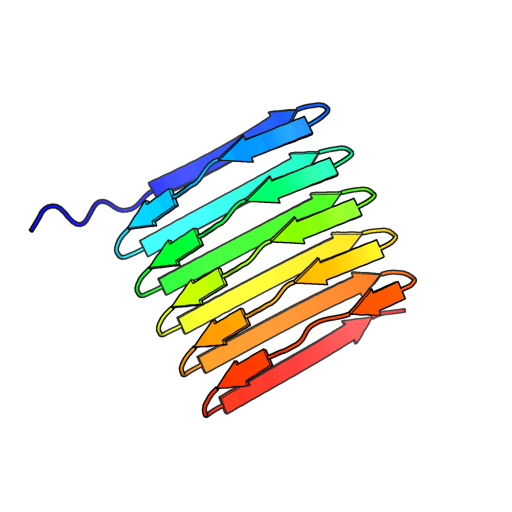A O 1
ATOM 642 N N . GLU A 1 79 ? 2.604 -10.476 -3.310 1.00 81.25 79 GLU A N 1
ATOM 643 C CA . GLU A 1 79 ? 2.245 -11.229 -2.107 1.00 81.25 79 GLU A CA 1
ATOM 644 C C . GLU A 1 79 ? 1.801 -10.298 -0.973 1.00 81.25 79 GLU A C 1
ATOM 646 O O . GLU A 1 79 ? 2.435 -9.292 -0.638 1.00 81.25 79 GLU A O 1
ATOM 651 N N . LEU A 1 80 ? 0.628 -10.592 -0.410 1.00 75.50 80 LEU A N 1
ATOM 652 C CA . LEU A 1 80 ? -0.068 -9.669 0.474 1.00 75.50 80 LEU A CA 1
ATOM 653 C C . LEU A 1 80 ? -0.700 -10.367 1.670 1.00 75.50 80 LEU A C 1
ATOM 655 O O . LEU A 1 80 ? -1.633 -11.158 1.518 1.00 75.50 80 LEU A O 1
ATOM 659 N N . THR A 1 81 ? -0.305 -9.930 2.863 1.00 81.00 81 THR A N 1
ATOM 660 C CA . THR A 1 81 ? -0.926 -10.312 4.132 1.00 81.00 81 THR A CA 1
ATOM 661 C C . THR A 1 81 ? -1.547 -9.094 4.813 1.00 81.00 81 THR A C 1
ATOM 663 O O . THR A 1 81 ? -0.876 -8.104 5.117 1.00 81.00 81 THR A O 1
ATOM 666 N N . TYR A 1 82 ? -2.850 -9.161 5.089 1.00 72.94 82 TYR A N 1
ATOM 667 C CA . TYR A 1 82 ? -3.582 -8.109 5.795 1.00 72.94 82 TYR A CA 1
ATOM 668 C C . TYR A 1 82 ? -4.191 -8.623 7.090 1.00 72.94 82 TYR A C 1
ATOM 670 O O . TYR A 1 82 ? -4.906 -9.618 7.090 1.00 72.94 82 TYR A O 1
ATOM 678 N N . TRP A 1 83 ? -4.004 -7.859 8.161 1.00 76.31 83 TRP A N 1
ATOM 679 C CA . TRP A 1 83 ? -4.781 -7.950 9.387 1.00 76.31 83 TRP A CA 1
ATOM 680 C C . TRP A 1 83 ? -5.551 -6.648 9.590 1.00 76.31 83 TRP A C 1
ATOM 682 O O . TRP A 1 83 ? -5.019 -5.673 10.144 1.00 76.31 83 TRP A O 1
ATOM 692 N N . ASN A 1 84 ? -6.794 -6.577 9.098 1.00 68.25 84 ASN A N 1
ATOM 693 C CA . ASN A 1 84 ? -7.581 -5.353 9.199 1.00 68.25 84 ASN A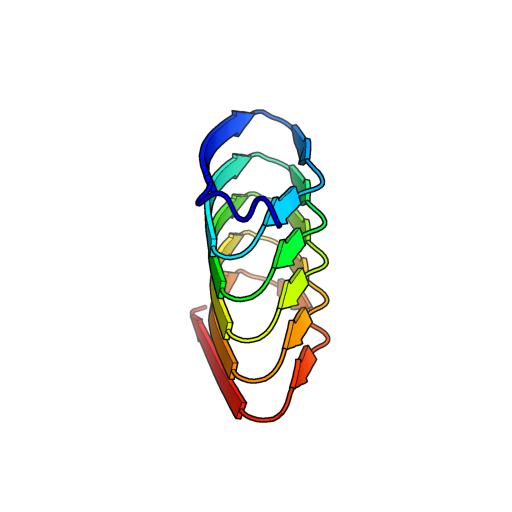 CA 1
ATOM 694 C C . ASN A 1 84 ? -9.101 -5.508 9.221 1.00 68.25 84 ASN A C 1
ATOM 696 O O . ASN A 1 84 ? -9.679 -6.425 8.666 1.00 68.25 84 ASN A O 1
ATOM 700 N N . LYS A 1 85 ? -9.770 -4.526 9.847 1.00 66.44 85 LYS A N 1
ATOM 701 C CA . LYS A 1 85 ? -11.245 -4.467 9.909 1.00 66.44 85 LYS A CA 1
ATOM 702 C C . LYS A 1 85 ? -11.903 -3.967 8.619 1.00 66.44 85 LYS A C 1
ATOM 704 O O . LYS A 1 85 ? -13.108 -4.108 8.459 1.00 66.44 85 LYS A O 1
ATOM 709 N N . SER A 1 86 ? -11.159 -3.263 7.768 1.00 66.56 86 SER A N 1
ATOM 710 C CA . SER A 1 86 ? -11.660 -2.711 6.507 1.00 66.56 86 SER A CA 1
ATOM 711 C C . SER A 1 86 ? -10.487 -2.419 5.574 1.00 66.56 86 SER A C 1
ATOM 713 O O . SER A 1 86 ? -9.647 -1.574 5.880 1.00 66.56 86 SER A O 1
ATOM 715 N N . SER A 1 87 ? -10.465 -3.052 4.405 1.00 64.44 87 SER A N 1
ATOM 716 C CA . SER A 1 87 ? -9.408 -2.880 3.401 1.00 64.44 87 SER A CA 1
ATOM 717 C C . SER A 1 87 ? -9.985 -2.406 2.074 1.00 64.44 87 SER A C 1
ATOM 719 O O . SER A 1 87 ? -11.075 -2.823 1.682 1.00 64.44 87 SER A O 1
ATOM 721 N N . ARG A 1 88 ? -9.266 -1.535 1.358 1.00 70.38 88 ARG A N 1
ATOM 722 C CA . ARG A 1 88 ? -9.573 -1.236 -0.047 1.00 70.38 88 ARG A CA 1
ATOM 723 C C . ARG A 1 88 ? -8.300 -1.116 -0.872 1.00 70.38 88 ARG A C 1
ATOM 725 O O . ARG A 1 88 ? -7.618 -0.090 -0.856 1.00 70.38 88 ARG A O 1
ATOM 732 N N . THR A 1 89 ? -8.036 -2.147 -1.651 1.00 68.62 89 THR A N 1
ATOM 733 C CA . THR A 1 89 ? -6.761 -2.374 -2.327 1.00 68.62 89 THR A CA 1
ATOM 734 C C . THR A 1 89 ? -7.000 -2.562 -3.825 1.00 68.62 89 THR A C 1
ATOM 736 O O . THR A 1 89 ? -7.208 -3.676 -4.291 1.00 68.62 89 THR A O 1
ATOM 739 N N . PRO A 1 90 ? -7.076 -1.469 -4.606 1.00 72.69 90 PRO A N 1
ATOM 740 C CA . PRO A 1 90 ? -7.106 -1.592 -6.057 1.00 72.69 90 PRO A CA 1
ATOM 741 C C . PRO A 1 90 ? -5.734 -2.080 -6.538 1.00 72.69 90 PRO A C 1
ATOM 743 O O . PRO A 1 90 ? -4.733 -1.407 -6.295 1.00 72.69 90 PRO A O 1
ATOM 746 N N . MET A 1 91 ? -5.710 -3.239 -7.192 1.00 69.94 91 MET A N 1
ATOM 747 C CA . MET A 1 91 ? -4.492 -3.906 -7.655 1.00 69.94 91 MET A CA 1
ATOM 748 C C . MET A 1 91 ? -4.533 -4.115 -9.168 1.00 69.94 91 MET A C 1
ATOM 750 O O . MET A 1 91 ? -5.606 -4.311 -9.743 1.00 69.94 91 MET A O 1
ATOM 754 N N . SER A 1 92 ? -3.361 -4.092 -9.796 1.00 70.19 92 SER A N 1
ATOM 755 C CA . SER A 1 92 ? -3.156 -4.503 -11.187 1.00 70.19 92 SER A CA 1
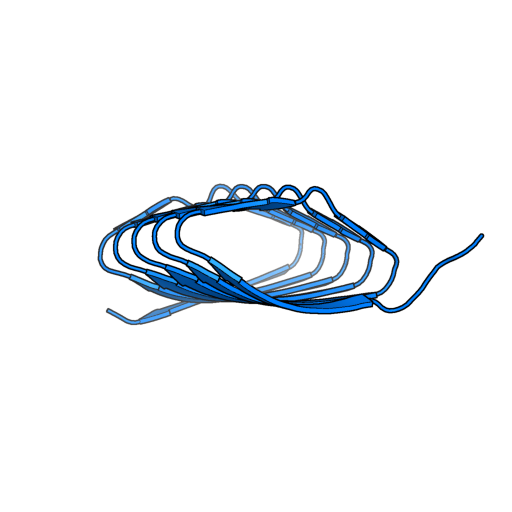ATOM 756 C C . SER A 1 92 ? -1.816 -5.236 -11.314 1.00 70.19 92 SER A C 1
ATOM 758 O O . SER A 1 92 ? -0.791 -4.632 -11.003 1.00 70.19 92 SER A O 1
ATOM 760 N N . GLY A 1 93 ? -1.826 -6.494 -11.766 1.00 62.31 93 GLY A N 1
ATOM 761 C CA . GLY A 1 93 ? -0.632 -7.338 -11.905 1.00 62.31 93 GLY A CA 1
ATOM 762 C C . GLY A 1 93 ? -0.922 -8.723 -12.485 1.00 62.31 93 GLY A C 1
ATOM 763 O O . GLY A 1 93 ? -2.098 -9.066 -12.623 1.00 62.31 93 GLY A O 1
ATOM 764 N N . PHE A 1 94 ? 0.119 -9.464 -12.890 1.00 56.84 94 PHE A N 1
ATOM 765 C CA . PHE A 1 94 ? -0.004 -10.738 -13.621 1.00 56.84 94 PHE A CA 1
ATOM 766 C C . PHE A 1 94 ? -0.026 -11.981 -12.715 1.00 56.84 94 PHE A C 1
ATOM 768 O O . PHE A 1 94 ? -0.593 -12.985 -13.147 1.00 56.84 94 PHE A O 1
ATOM 775 N N . ASP A 1 95 ? 0.450 -11.893 -11.470 1.00 64.44 95 ASP A N 1
ATOM 776 C CA . ASP A 1 95 ? 0.298 -12.943 -10.457 1.00 64.44 95 ASP A CA 1
ATOM 777 C C . ASP A 1 95 ? -0.010 -12.342 -9.068 1.00 64.44 95 ASP A C 1
ATOM 779 O O . ASP A 1 95 ? 0.562 -11.323 -8.672 1.00 64.44 95 ASP A O 1
ATOM 783 N N . LEU A 1 96 ? -0.993 -12.904 -8.351 1.00 68.00 96 LEU A N 1
ATOM 784 C CA . LEU A 1 96 ? -1.534 -12.307 -7.120 1.00 68.00 96 LEU A CA 1
ATOM 785 C C . LEU A 1 96 ? -1.858 -13.346 -6.039 1.00 68.00 96 LEU A C 1
ATOM 787 O O . LEU A 1 96 ? -2.866 -14.053 -6.125 1.00 68.00 96 LEU A O 1
ATOM 791 N N . GLY A 1 97 ? -1.086 -13.321 -4.949 1.00 71.38 97 GLY A N 1
ATOM 792 C CA . GLY A 1 97 ? -1.381 -13.997 -3.685 1.00 71.38 97 GLY A CA 1
ATOM 793 C C . GLY A 1 97 ? -1.926 -13.016 -2.644 1.00 71.38 97 GLY A C 1
ATOM 794 O O . GLY A 1 97 ? -1.227 -12.104 -2.209 1.00 71.38 97 GLY A O 1
ATOM 795 N N . THR A 1 98 ? -3.186 -13.175 -2.218 1.00 70.62 98 THR A N 1
ATOM 796 C CA . THR A 1 98 ? -3.777 -12.332 -1.157 1.00 70.62 98 THR A CA 1
ATOM 797 C C . THR A 1 98 ? -4.333 -13.164 -0.013 1.00 70.62 98 THR A C 1
ATOM 799 O O . THR A 1 98 ? -5.190 -14.024 -0.210 1.00 70.62 98 THR A O 1
ATOM 802 N N . HIS A 1 99 ? -3.899 -12.839 1.203 1.00 71.75 99 HIS A N 1
ATOM 803 C CA . HIS A 1 99 ? -4.380 -13.421 2.448 1.00 71.75 99 HIS A CA 1
ATOM 804 C C . HIS A 1 99 ? -4.902 -12.308 3.363 1.00 71.75 99 HIS A C 1
ATOM 806 O O . HIS A 1 99 ? -4.154 -11.451 3.838 1.00 71.75 99 HIS A O 1
ATOM 812 N N . ILE A 1 100 ? -6.216 -12.296 3.596 1.00 67.50 100 ILE A N 1
ATOM 813 C CA . ILE A 1 100 ? -6.867 -11.389 4.549 1.00 67.50 100 ILE A CA 1
ATOM 814 C C . ILE A 1 100 ? -7.225 -12.207 5.788 1.00 67.50 100 ILE A C 1
ATOM 816 O O . ILE A 1 100 ? -8.000 -13.157 5.704 1.00 67.50 100 ILE A O 1
ATOM 820 N N . LEU A 1 101 ? -6.634 -11.841 6.922 1.00 68.12 101 LEU A N 1
ATOM 821 C CA . LEU A 1 101 ? -6.885 -12.422 8.234 1.00 68.12 101 LEU A CA 1
ATOM 822 C C . LEU A 1 101 ? -7.781 -11.444 9.019 1.00 68.12 101 LEU A C 1
ATOM 824 O O . LEU A 1 101 ? -7.410 -10.281 9.207 1.00 68.12 101 LEU A O 1
ATOM 828 N N . GLU A 1 102 ? -8.975 -11.892 9.424 1.00 58.47 102 GLU A N 1
ATOM 829 C CA . GLU A 1 102 ? -9.965 -11.106 10.194 1.00 58.47 102 GLU A CA 1
ATOM 830 C C . GLU A 1 102 ? -9.911 -11.378 11.706 1.00 58.47 102 GLU A C 1
ATOM 832 O O . GLU A 1 102 ? -9.786 -12.560 12.101 1.00 58.47 102 GLU A O 1
#

Sequence (102 aa):
MSGFDLELTYWNKSSRTPMSGFDLELTYWNKSSRTPMSGFDLELTYWNKSSRTPMSGFDLELTYWNKSSRTPMSGFDLELTYWNKSSRTPMSGFDLGTHILE

pLDDT: mean 73.02, std 7.76, range [35.41, 84.69]